Protein AF-A0A950C272-F1 (afdb_monomer_lite)

pLDDT: mean 71.96, std 10.34, range [39.56, 87.38]

Structure (mmCIF, N/CA/C/O backbone):
data_AF-A0A950C272-F1
#
_entry.id   AF-A0A950C272-F1
#
loop_
_atom_site.group_PDB
_atom_site.id
_atom_site.type_symbol
_atom_site.label_atom_id
_atom_site.label_alt_id
_atom_site.label_comp_id
_atom_site.label_asym_id
_atom_site.label_entity_id
_atom_site.label_seq_id
_atom_site.pdbx_PDB_ins_code
_atom_site.Cartn_x
_atom_site.Cartn_y
_atom_site.Cartn_z
_atom_site.occupancy
_atom_site.B_iso_or_equiv
_atom_site.auth_seq_id
_atom_site.auth_comp_id
_atom_site.auth_asym_id
_atom_site.auth_atom_id
_atom_site.pdbx_PDB_model_num
ATOM 1 N N . MET A 1 1 ? 32.698 -2.163 -38.361 1.00 44.94 1 MET A N 1
ATOM 2 C CA . MET A 1 1 ? 31.311 -2.621 -38.140 1.00 44.94 1 MET A CA 1
ATOM 3 C C . MET A 1 1 ? 30.846 -2.080 -36.789 1.00 44.94 1 MET A C 1
ATOM 5 O O . MET A 1 1 ? 30.899 -2.787 -35.793 1.00 44.94 1 MET A O 1
ATOM 9 N N . SER A 1 2 ? 30.526 -0.787 -36.718 1.00 51.31 2 SER A N 1
ATOM 10 C CA . SER A 1 2 ? 29.994 -0.140 -35.513 1.00 51.31 2 SER A CA 1
ATOM 11 C C . SER A 1 2 ? 28.521 -0.514 -35.365 1.00 51.31 2 SER A C 1
ATOM 13 O O . SER A 1 2 ? 27.752 -0.389 -36.316 1.00 51.31 2 SER A O 1
ATOM 15 N N . LEU A 1 3 ? 28.141 -1.034 -34.198 1.00 58.88 3 LEU A N 1
ATOM 16 C CA . LEU A 1 3 ? 26.753 -1.381 -33.906 1.00 58.88 3 LEU A CA 1
ATOM 17 C C . LEU A 1 3 ? 25.891 -0.104 -33.992 1.00 58.88 3 LEU A C 1
ATOM 19 O O . LEU A 1 3 ? 26.299 0.922 -33.445 1.00 58.88 3 LEU A O 1
ATOM 23 N N . PRO A 1 4 ? 24.745 -0.128 -34.695 1.00 56.34 4 PRO A N 1
ATOM 24 C CA . PRO A 1 4 ? 23.876 1.034 -34.822 1.00 56.34 4 PRO A CA 1
ATOM 25 C C . PRO A 1 4 ? 23.353 1.488 -33.453 1.00 56.34 4 PRO A C 1
ATOM 27 O O . PRO A 1 4 ? 23.155 0.680 -32.550 1.00 56.34 4 PRO A O 1
ATOM 30 N N . ASP A 1 5 ? 23.134 2.795 -33.354 1.00 62.25 5 ASP A N 1
ATOM 31 C CA . ASP A 1 5 ? 22.818 3.658 -32.206 1.00 62.25 5 ASP A CA 1
ATOM 32 C C . ASP A 1 5 ? 21.558 3.248 -31.390 1.00 62.25 5 ASP A C 1
ATOM 34 O O . ASP A 1 5 ? 20.553 3.966 -31.306 1.00 62.25 5 ASP A O 1
ATOM 38 N N . SER A 1 6 ? 21.570 2.039 -30.816 1.00 59.59 6 SER A N 1
ATOM 39 C CA . SER A 1 6 ? 20.431 1.404 -30.138 1.00 59.59 6 SER A CA 1
ATOM 40 C C . SER A 1 6 ? 20.021 2.096 -28.836 1.00 59.59 6 SER A C 1
ATOM 42 O O . SER A 1 6 ? 18.883 1.933 -28.395 1.00 59.59 6 SER A O 1
ATOM 44 N N . SER A 1 7 ? 20.912 2.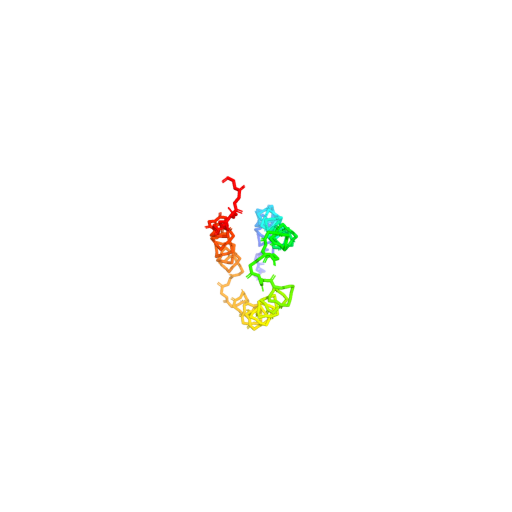885 -28.232 1.00 62.31 7 SER A N 1
ATOM 45 C CA . SER A 1 7 ? 20.633 3.712 -27.049 1.00 62.31 7 SER A CA 1
ATOM 46 C C . SER A 1 7 ? 19.512 4.721 -27.329 1.00 62.31 7 SER A C 1
ATOM 48 O O . SER A 1 7 ? 18.519 4.753 -26.606 1.00 62.31 7 SER A O 1
ATOM 50 N N . SER A 1 8 ? 19.577 5.442 -28.455 1.00 76.81 8 SER A N 1
ATOM 51 C CA . SER A 1 8 ? 18.622 6.512 -28.784 1.00 76.81 8 SER A CA 1
ATOM 52 C C . SER A 1 8 ? 17.172 6.029 -28.953 1.00 76.81 8 SER A C 1
ATOM 54 O O . SER A 1 8 ? 16.225 6.702 -28.541 1.00 76.81 8 SER A O 1
ATOM 56 N N . ALA A 1 9 ? 16.965 4.855 -29.557 1.00 76.50 9 ALA A N 1
ATOM 57 C CA . ALA A 1 9 ? 15.633 4.296 -29.776 1.00 76.50 9 ALA A CA 1
ATOM 58 C C . ALA A 1 9 ? 15.030 3.723 -28.486 1.00 76.50 9 ALA A C 1
ATOM 60 O O . ALA A 1 9 ? 13.838 3.917 -28.228 1.00 76.50 9 ALA A O 1
ATOM 61 N N . LEU A 1 10 ? 15.852 3.071 -27.660 1.00 79.31 10 LEU A N 1
ATOM 62 C CA . LEU A 1 10 ? 15.446 2.545 -26.358 1.00 79.31 10 LEU A CA 1
ATOM 63 C C . LEU A 1 10 ? 15.103 3.668 -25.375 1.00 79.31 10 LEU A C 1
ATOM 65 O O . LEU A 1 10 ? 14.099 3.566 -24.670 1.00 79.31 10 LEU A O 1
ATOM 69 N N . ASP A 1 11 ? 15.862 4.762 -25.368 1.00 78.50 11 ASP A N 1
ATOM 70 C CA . ASP A 1 11 ? 15.616 5.897 -24.474 1.00 78.50 11 ASP A CA 1
ATOM 71 C C . ASP A 1 11 ? 14.327 6.645 -24.835 1.00 78.50 11 ASP A C 1
ATOM 73 O O . ASP A 1 11 ? 13.528 6.975 -23.954 1.00 78.50 11 ASP A O 1
ATOM 77 N N . ARG A 1 12 ? 14.033 6.805 -26.134 1.00 76.31 12 ARG A N 1
ATOM 78 C CA . ARG A 1 12 ? 12.735 7.328 -26.597 1.00 76.31 12 ARG A CA 1
ATOM 79 C C . ARG A 1 12 ? 11.573 6.419 -26.193 1.00 76.31 12 ARG A C 1
ATOM 81 O O . ARG A 1 12 ? 10.539 6.914 -25.744 1.00 76.31 12 ARG A O 1
ATOM 88 N N . ALA A 1 13 ? 11.732 5.100 -26.322 1.00 76.50 13 ALA A N 1
ATOM 89 C CA . ALA A 1 13 ? 10.711 4.136 -25.914 1.00 76.50 13 ALA A CA 1
ATOM 90 C C . ALA A 1 13 ? 10.476 4.155 -24.393 1.00 76.50 13 ALA A C 1
ATOM 92 O O . ALA A 1 13 ? 9.325 4.147 -23.951 1.00 76.50 13 ALA A O 1
ATOM 93 N N . ARG A 1 14 ? 11.546 4.254 -23.592 1.00 77.19 14 ARG A N 1
ATOM 94 C CA . ARG A 1 14 ? 11.482 4.402 -22.130 1.00 77.19 14 ARG A CA 1
ATOM 95 C C . ARG A 1 14 ? 10.799 5.696 -21.719 1.00 77.19 14 ARG A C 1
ATOM 97 O O . ARG A 1 14 ? 9.891 5.642 -20.900 1.00 77.19 14 ARG A O 1
ATOM 104 N N . SER A 1 15 ? 11.178 6.830 -22.306 1.00 77.06 15 SER A N 1
ATOM 105 C CA . SER A 1 15 ? 10.572 8.129 -21.998 1.00 77.06 15 SER A CA 1
ATOM 106 C C . SER A 1 15 ? 9.082 8.138 -22.352 1.00 77.06 15 SER A C 1
ATOM 108 O O . SER A 1 15 ? 8.244 8.505 -21.530 1.00 77.06 15 SER A O 1
ATOM 110 N N . LYS A 1 16 ? 8.713 7.593 -23.519 1.00 77.62 16 LYS A N 1
ATOM 111 C CA . LYS A 1 16 ? 7.306 7.442 -23.910 1.00 77.62 16 LYS A CA 1
ATOM 112 C C . LYS A 1 16 ? 6.534 6.556 -22.930 1.00 77.62 16 LYS A C 1
ATOM 114 O O . LYS A 1 16 ? 5.437 6.928 -22.524 1.00 77.62 16 LYS A O 1
ATOM 119 N N . ALA A 1 17 ? 7.098 5.420 -22.520 1.00 78.69 17 ALA A N 1
ATOM 120 C CA . ALA A 1 17 ? 6.487 4.558 -21.512 1.00 78.69 17 ALA A CA 1
ATOM 121 C C . ALA A 1 17 ? 6.359 5.268 -20.155 1.00 78.69 17 ALA A C 1
ATOM 123 O O . ALA A 1 17 ? 5.312 5.175 -19.523 1.00 78.69 17 ALA A O 1
ATOM 124 N N . PHE A 1 18 ? 7.381 6.016 -19.740 1.00 77.19 18 PHE A N 1
ATOM 125 C CA . PHE A 1 18 ? 7.396 6.777 -18.495 1.00 77.19 18 PHE A CA 1
ATOM 126 C C . PHE A 1 18 ? 6.268 7.811 -18.464 1.00 77.19 18 PHE A C 1
ATOM 128 O O . PHE A 1 18 ? 5.485 7.817 -17.523 1.00 77.19 18 PHE A O 1
ATOM 135 N N . PHE A 1 19 ? 6.091 8.595 -19.530 1.00 80.75 19 PHE A N 1
ATOM 136 C CA . PHE A 1 19 ? 5.010 9.583 -19.621 1.00 80.75 19 PHE A CA 1
ATOM 137 C C . PHE A 1 19 ? 3.600 8.978 -19.652 1.00 80.75 19 PHE A C 1
ATOM 139 O O . PHE A 1 19 ? 2.656 9.649 -19.254 1.00 80.75 19 PHE A O 1
ATOM 146 N N . HIS A 1 20 ? 3.438 7.722 -20.080 1.00 79.69 20 HIS A N 1
ATOM 147 C CA . HIS A 1 20 ? 2.145 7.027 -20.001 1.00 79.69 20 HIS A CA 1
ATOM 148 C C . HIS A 1 20 ? 1.918 6.364 -18.634 1.00 79.69 20 HIS A C 1
ATOM 150 O O . HIS A 1 20 ? 0.784 6.268 -18.173 1.00 79.69 20 HIS A O 1
ATOM 156 N N . LEU A 1 21 ? 2.985 5.897 -17.979 1.00 80.75 21 LEU A N 1
ATOM 157 C CA . LEU A 1 21 ? 2.918 5.239 -16.674 1.00 80.75 21 LEU A CA 1
ATOM 158 C C . LEU A 1 21 ? 2.807 6.237 -15.524 1.00 80.75 21 LEU A C 1
ATOM 160 O O . LEU A 1 21 ? 2.140 5.942 -14.541 1.00 80.75 21 LEU A O 1
ATOM 164 N N . LEU A 1 22 ? 3.440 7.402 -15.638 1.00 82.88 22 LEU A N 1
ATOM 165 C CA . LEU A 1 22 ? 3.475 8.423 -14.597 1.00 82.88 22 LEU A CA 1
ATOM 166 C C . LEU A 1 22 ? 2.079 8.927 -14.186 1.00 82.88 22 LEU A C 1
ATOM 168 O O . LEU A 1 22 ? 1.798 8.897 -12.989 1.00 82.88 22 LEU A O 1
ATOM 172 N N . PRO A 1 23 ? 1.175 9.332 -15.106 1.00 82.81 23 PRO A N 1
ATOM 173 C CA . PRO A 1 23 ? -0.168 9.751 -14.714 1.00 82.81 23 PRO A CA 1
ATOM 174 C C . PRO A 1 23 ? -0.958 8.595 -14.097 1.00 82.81 23 PRO A C 1
ATOM 176 O O . PRO A 1 23 ? -1.634 8.795 -13.094 1.00 82.81 23 PRO A O 1
ATOM 179 N N . LEU A 1 24 ? -0.819 7.376 -14.630 1.00 81.69 24 LEU A N 1
ATOM 180 C CA . LEU A 1 24 ? -1.440 6.188 -14.045 1.00 81.69 24 LEU A CA 1
ATOM 181 C C . LEU A 1 24 ? -0.967 5.996 -12.596 1.00 81.69 24 LEU A C 1
ATOM 183 O O . LEU A 1 24 ? -1.789 5.972 -11.692 1.00 81.69 24 LEU A O 1
ATOM 187 N N . LEU A 1 25 ? 0.347 5.937 -12.369 1.00 81.81 25 LEU A N 1
ATOM 188 C CA . LEU A 1 25 ? 0.963 5.788 -11.047 1.00 81.81 25 LEU A CA 1
ATOM 189 C C . LEU A 1 25 ? 0.537 6.895 -10.081 1.00 81.81 25 LEU A C 1
ATOM 191 O O . LEU A 1 25 ? 0.295 6.607 -8.914 1.00 81.81 25 LEU A O 1
ATOM 195 N N . PHE A 1 26 ? 0.406 8.132 -10.562 1.00 85.62 26 PHE A N 1
ATOM 196 C CA . PHE A 1 26 ? -0.089 9.250 -9.766 1.00 85.62 26 PHE A CA 1
ATOM 197 C C . PHE A 1 26 ? -1.527 9.013 -9.290 1.00 85.62 26 PHE A C 1
ATOM 199 O O . PHE A 1 26 ? -1.788 9.078 -8.092 1.00 85.62 26 PHE A O 1
ATOM 206 N N . PHE A 1 27 ? -2.451 8.663 -10.190 1.00 84.44 27 PHE A N 1
ATOM 207 C CA . PHE A 1 27 ? -3.828 8.339 -9.800 1.00 84.44 27 PHE A CA 1
ATOM 208 C C . PHE A 1 27 ? -3.890 7.133 -8.861 1.00 84.44 27 PHE A C 1
ATOM 210 O O . PHE A 1 27 ? -4.604 7.167 -7.861 1.00 84.44 27 PHE A O 1
ATOM 217 N N . CYS A 1 28 ? -3.104 6.091 -9.135 1.00 80.12 28 CYS A N 1
ATOM 218 C CA . CYS A 1 28 ? -2.993 4.928 -8.262 1.00 80.12 28 CYS A CA 1
ATOM 219 C C . CYS A 1 28 ? -2.523 5.317 -6.857 1.00 80.12 28 CYS A C 1
ATOM 221 O O . CYS A 1 28 ? -3.070 4.834 -5.868 1.00 80.12 28 CYS A O 1
ATOM 223 N N . TYR A 1 29 ? -1.535 6.208 -6.773 1.00 79.81 29 TYR A N 1
ATOM 224 C CA . TYR A 1 29 ? -1.014 6.719 -5.514 1.00 79.81 29 TYR A CA 1
ATOM 225 C C . TYR A 1 29 ? -2.064 7.533 -4.751 1.00 79.81 29 TYR A C 1
ATOM 227 O O . TYR A 1 29 ? -2.235 7.329 -3.552 1.00 79.81 29 TYR A O 1
ATOM 235 N N . VAL A 1 30 ? -2.818 8.396 -5.441 1.00 87.38 30 VAL A N 1
ATOM 236 C CA . VAL A 1 30 ? -3.926 9.153 -4.837 1.00 87.38 30 VAL A CA 1
ATOM 237 C C . VAL A 1 30 ? -4.984 8.209 -4.267 1.00 87.38 30 VAL A C 1
ATOM 239 O O . VAL A 1 30 ? -5.389 8.380 -3.122 1.00 87.38 30 VAL A O 1
ATOM 242 N N . ILE A 1 31 ? -5.392 7.180 -5.015 1.00 81.62 31 ILE A N 1
ATOM 243 C CA . ILE A 1 31 ? -6.371 6.187 -4.544 1.00 81.62 31 ILE A CA 1
ATOM 244 C C . ILE A 1 31 ? -5.843 5.436 -3.316 1.00 81.62 31 ILE A C 1
ATOM 246 O O . ILE A 1 31 ? -6.564 5.298 -2.333 1.00 81.62 31 ILE A O 1
ATOM 250 N N . ALA A 1 32 ? -4.581 4.997 -3.339 1.00 81.81 32 ALA A N 1
ATOM 251 C CA . ALA A 1 32 ? -3.959 4.328 -2.197 1.00 81.81 32 ALA A CA 1
ATOM 252 C C . ALA A 1 32 ? -3.884 5.241 -0.959 1.00 81.81 32 ALA A C 1
ATOM 254 O O . ALA A 1 32 ? -4.054 4.786 0.171 1.00 81.81 32 ALA A O 1
ATOM 255 N N . TYR A 1 33 ? -3.660 6.540 -1.164 1.00 80.38 33 TYR A N 1
ATOM 256 C CA . TYR A 1 33 ? -3.679 7.519 -0.085 1.00 80.38 33 TYR A CA 1
ATOM 257 C C . TYR A 1 33 ? -5.088 7.704 0.494 1.00 80.38 33 TYR A C 1
ATOM 259 O O . TYR A 1 33 ? -5.249 7.708 1.713 1.00 80.38 33 TYR A O 1
ATOM 267 N N . VAL A 1 34 ? -6.113 7.795 -0.360 1.00 84.25 34 VAL A N 1
ATOM 268 C CA . VAL A 1 34 ? -7.521 7.868 0.066 1.00 84.25 34 VAL A CA 1
ATOM 269 C C . VAL A 1 34 ? -7.913 6.633 0.874 1.00 84.25 34 VAL A C 1
ATOM 271 O O . VAL A 1 34 ? -8.501 6.777 1.940 1.00 84.25 34 VAL A O 1
ATOM 274 N N . ASP A 1 35 ? -7.540 5.436 0.427 1.00 81.00 35 ASP A N 1
ATOM 275 C CA . ASP A 1 35 ? -7.817 4.189 1.147 1.00 81.00 35 ASP A CA 1
ATOM 276 C C . ASP A 1 35 ? -7.200 4.182 2.559 1.00 81.00 35 ASP A C 1
ATOM 278 O O . ASP A 1 35 ? -7.878 3.910 3.553 1.00 81.00 35 ASP A O 1
ATOM 282 N N . ARG A 1 36 ? -5.943 4.626 2.682 1.00 77.69 36 ARG A N 1
ATOM 283 C CA . ARG A 1 36 ? -5.268 4.769 3.982 1.00 77.69 36 ARG A CA 1
ATOM 284 C C . ARG A 1 36 ? -5.997 5.737 4.918 1.00 77.69 36 ARG A C 1
ATOM 286 O O . ARG A 1 36 ? -6.080 5.503 6.127 1.00 77.69 36 ARG A O 1
ATOM 293 N N . VAL A 1 37 ? -6.502 6.838 4.369 1.00 81.44 37 VAL A N 1
ATOM 294 C CA . VAL A 1 37 ? -7.245 7.847 5.127 1.00 81.44 37 VAL A CA 1
ATOM 295 C C . VAL A 1 37 ? -8.647 7.340 5.494 1.00 81.44 37 VAL A C 1
ATOM 297 O O . VAL A 1 37 ? -9.099 7.588 6.611 1.00 81.44 37 VAL A O 1
ATOM 300 N N . ASN A 1 38 ? -9.295 6.547 4.637 1.00 80.81 38 ASN A N 1
ATOM 301 C CA . ASN A 1 38 ? -10.593 5.929 4.921 1.00 80.81 38 ASN A CA 1
ATOM 302 C C . ASN A 1 38 ? -10.550 5.037 6.167 1.00 80.81 38 ASN A C 1
ATOM 304 O O . ASN A 1 38 ? -11.454 5.121 6.993 1.00 80.81 38 ASN A O 1
ATOM 308 N N . VAL A 1 39 ? -9.486 4.249 6.368 1.00 74.00 39 VAL A N 1
ATOM 309 C CA . VAL A 1 39 ? -9.314 3.437 7.593 1.00 74.00 39 VAL A CA 1
ATOM 310 C C . VAL A 1 39 ? -9.235 4.316 8.850 1.00 74.00 39 VAL A C 1
ATOM 312 O O . VAL A 1 39 ? -9.753 3.954 9.907 1.00 74.00 39 VAL A O 1
ATOM 315 N N . SER A 1 40 ? -8.631 5.501 8.736 1.00 72.62 40 SER A N 1
ATOM 316 C CA . SER A 1 40 ? -8.530 6.460 9.844 1.00 72.62 40 SER A CA 1
ATOM 317 C C . SER A 1 40 ? -9.867 7.154 10.134 1.00 72.62 40 SER A C 1
ATOM 319 O O . SER A 1 40 ? -10.216 7.333 11.298 1.00 72.62 40 SER A O 1
ATOM 321 N N . PHE A 1 41 ? -10.654 7.484 9.104 1.00 71.81 41 PHE A N 1
ATOM 322 C CA . PHE A 1 41 ? -12.022 7.991 9.271 1.00 71.81 41 PHE A CA 1
ATOM 323 C C . PHE A 1 41 ? -12.984 6.935 9.815 1.00 71.81 41 PHE A C 1
ATOM 325 O O . PHE A 1 41 ? -13.838 7.266 10.638 1.00 71.81 41 PHE A O 1
ATOM 332 N N . ALA A 1 42 ? -12.839 5.676 9.394 1.00 70.31 42 ALA A N 1
ATOM 333 C CA . ALA A 1 42 ? -13.614 4.564 9.927 1.00 70.31 42 ALA A CA 1
ATOM 334 C C . ALA A 1 42 ? -13.383 4.430 11.435 1.00 70.31 42 ALA A C 1
ATOM 336 O O . ALA A 1 42 ? -14.354 4.340 12.172 1.00 70.31 42 ALA A O 1
ATOM 337 N N . LYS A 1 43 ? -12.132 4.535 11.912 1.00 65.81 43 LYS A N 1
ATOM 338 C CA . LYS A 1 43 ? -11.819 4.543 13.351 1.00 65.81 43 LYS A CA 1
ATOM 339 C C . LYS A 1 43 ? -12.619 5.604 14.117 1.00 65.81 43 LYS A C 1
ATOM 341 O O . LYS A 1 43 ? -13.207 5.284 15.141 1.00 65.81 43 LYS A O 1
ATOM 346 N N . LEU A 1 44 ? -12.631 6.844 13.623 1.00 67.62 44 LEU A N 1
ATOM 347 C CA . LEU A 1 44 ? -13.267 7.974 14.309 1.00 67.62 44 LEU A CA 1
ATOM 348 C C . LEU A 1 44 ? -14.794 7.844 14.349 1.00 67.62 44 LEU A C 1
ATOM 350 O O . LEU A 1 44 ? -15.381 7.995 15.412 1.00 67.62 44 LEU A O 1
ATOM 354 N N . ASN A 1 45 ? -15.424 7.514 13.218 1.00 64.56 45 ASN A N 1
ATOM 355 C CA . ASN A 1 45 ? -16.885 7.403 13.142 1.00 64.56 45 ASN A CA 1
ATOM 356 C C . ASN A 1 45 ? -17.411 6.119 13.809 1.00 64.56 45 ASN A C 1
ATOM 358 O O . ASN A 1 45 ? -18.454 6.137 14.449 1.00 64.56 45 ASN A O 1
ATOM 362 N N . MET A 1 46 ? -16.689 4.997 13.695 1.00 62.34 46 MET A N 1
ATOM 363 C CA . MET A 1 46 ? -17.109 3.725 14.292 1.00 62.34 46 MET A CA 1
ATOM 364 C C . MET A 1 46 ? -16.857 3.663 15.800 1.00 62.34 46 MET A C 1
ATOM 366 O O . MET A 1 46 ? -17.551 2.914 16.477 1.00 62.34 46 MET A O 1
ATOM 370 N N . GLN A 1 47 ? -15.893 4.411 16.349 1.00 61.94 47 GLN A N 1
ATOM 371 C CA . GLN A 1 47 ? -15.642 4.406 17.796 1.00 61.94 47 GLN A CA 1
ATOM 372 C C . GLN A 1 47 ? -16.836 4.912 18.604 1.00 61.94 47 GLN A C 1
ATOM 374 O O . GLN A 1 47 ? -17.118 4.343 19.655 1.00 61.94 47 GLN A O 1
ATOM 379 N N . GLU A 1 48 ? -17.523 5.953 18.132 1.00 60.09 48 GLU A N 1
ATOM 380 C CA . GLU A 1 48 ? -18.667 6.530 18.844 1.00 60.09 48 GLU A CA 1
ATOM 381 C C . GLU A 1 48 ? -19.870 5.572 18.829 1.00 60.09 48 GLU A C 1
ATOM 383 O O . GLU A 1 48 ? -20.449 5.298 19.879 1.00 60.09 48 GLU A O 1
ATOM 388 N N . ASP A 1 49 ? -20.164 4.953 17.680 1.00 59.28 49 ASP A N 1
ATOM 389 C CA . ASP A 1 49 ? -21.292 4.022 17.530 1.00 59.28 49 ASP A CA 1
ATOM 390 C C . ASP A 1 49 ? -21.037 2.639 18.163 1.00 59.28 49 ASP A C 1
ATOM 392 O O . ASP A 1 49 ? -21.944 2.019 18.727 1.00 59.28 49 ASP A O 1
ATOM 396 N N . LEU A 1 50 ? -19.802 2.124 18.098 1.00 57.66 50 LEU A N 1
ATOM 397 C CA . LEU A 1 50 ? -19.455 0.796 18.616 1.00 57.66 50 LEU A CA 1
ATOM 398 C C . LEU A 1 50 ? -19.006 0.792 20.086 1.00 57.66 50 LEU A C 1
ATOM 400 O O . LEU A 1 50 ? -18.894 -0.292 20.672 1.00 57.66 50 LEU A O 1
ATOM 404 N N . ALA A 1 51 ? -18.835 1.961 20.717 1.00 56.69 51 ALA A N 1
ATOM 405 C CA . ALA A 1 51 ? -18.612 2.069 22.163 1.00 56.69 51 ALA A CA 1
ATOM 406 C C . ALA A 1 51 ? -19.726 1.374 22.970 1.00 56.69 51 ALA A C 1
ATOM 408 O O . ALA A 1 51 ? -19.459 0.766 24.007 1.00 56.69 51 ALA A O 1
ATOM 409 N N . HIS A 1 52 ? -20.959 1.376 22.454 1.00 55.28 52 HIS A N 1
ATOM 410 C CA . HIS A 1 52 ? -22.112 0.706 23.062 1.00 55.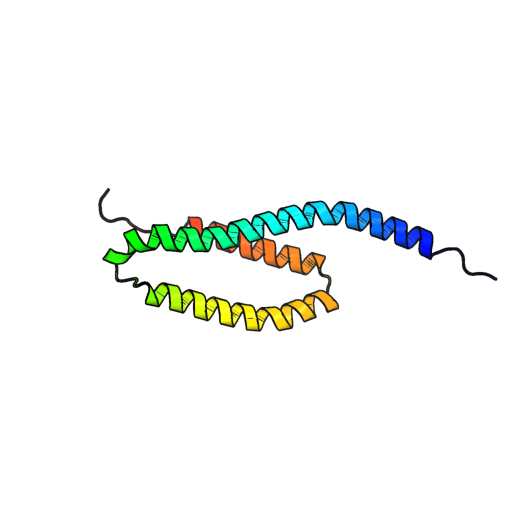28 52 HIS A CA 1
ATOM 411 C C . HIS A 1 52 ? -22.107 -0.829 22.900 1.00 55.28 52 HIS A C 1
ATOM 413 O O . HIS A 1 52 ? -22.774 -1.527 23.661 1.00 55.28 52 HIS A O 1
ATOM 419 N N . LEU A 1 53 ? -21.349 -1.366 21.937 1.00 56.75 53 LEU A N 1
ATOM 420 C CA . LEU A 1 53 ? -21.265 -2.796 21.596 1.00 56.75 53 LEU A CA 1
ATOM 421 C C . LEU A 1 53 ? -20.020 -3.492 22.186 1.00 56.75 53 LEU A C 1
ATOM 423 O O . LEU A 1 53 ? -19.802 -4.675 21.934 1.00 56.75 53 LEU A O 1
ATOM 427 N N . GLY A 1 54 ? -19.201 -2.783 22.975 1.00 54.50 54 GLY A N 1
ATOM 428 C CA . GLY A 1 54 ? -18.011 -3.343 23.634 1.00 54.50 54 GLY A CA 1
ATOM 429 C C . GLY A 1 54 ? -16.763 -3.439 22.745 1.00 54.50 54 GLY A C 1
ATOM 430 O O . GLY A 1 54 ? -15.750 -4.005 23.159 1.00 54.50 54 GLY A O 1
ATOM 431 N N . PHE A 1 55 ? -16.795 -2.860 21.544 1.00 57.53 55 PHE A N 1
ATOM 432 C CA . PHE A 1 55 ? -15.623 -2.710 20.677 1.00 57.53 55 PHE A CA 1
ATOM 433 C C . PHE A 1 55 ? -14.745 -1.569 21.213 1.00 57.53 55 PHE A C 1
ATOM 435 O O . PHE A 1 55 ? -14.819 -0.420 20.788 1.00 57.53 55 PHE A O 1
ATOM 442 N N . SER A 1 56 ? -13.935 -1.894 22.219 1.00 63.88 56 SER A N 1
ATOM 443 C CA . SER A 1 56 ? -12.965 -0.982 22.830 1.00 63.88 56 SER A CA 1
ATOM 444 C C . SER A 1 56 ? -11.857 -0.590 21.837 1.00 63.88 56 SER A C 1
ATOM 446 O O . SER A 1 56 ? -11.519 -1.366 20.939 1.00 63.88 56 SER A O 1
ATOM 448 N N . GLU A 1 57 ? -11.227 0.576 22.035 1.00 66.69 57 GLU A N 1
ATOM 449 C CA . GLU A 1 57 ? -10.038 1.027 21.283 1.00 66.69 57 GLU A CA 1
ATOM 450 C C . GLU A 1 57 ? -8.948 -0.049 21.168 1.00 66.69 57 GLU A C 1
ATOM 452 O O . GLU A 1 57 ? -8.230 -0.120 20.167 1.00 66.69 57 GLU A O 1
ATOM 457 N N . SER A 1 58 ? -8.857 -0.921 22.175 1.00 69.44 58 SER A N 1
ATOM 458 C CA . SER A 1 58 ? -7.930 -2.049 22.215 1.00 69.44 58 SER A CA 1
ATOM 459 C C . SER A 1 58 ? -8.168 -3.070 21.097 1.00 69.44 58 SER A C 1
ATOM 461 O O . SER A 1 58 ? -7.200 -3.555 20.514 1.00 69.44 58 SER A O 1
ATOM 463 N N . ALA A 1 59 ? -9.420 -3.361 20.732 1.00 73.31 59 ALA A N 1
ATOM 464 C CA . ALA A 1 59 ? -9.754 -4.303 19.662 1.00 73.31 59 ALA A CA 1
ATOM 465 C C . ALA A 1 59 ? -9.393 -3.740 18.279 1.00 73.31 59 ALA A C 1
ATOM 467 O O . ALA A 1 59 ? -8.833 -4.450 17.441 1.00 73.31 59 ALA A O 1
ATOM 468 N N . PHE A 1 60 ? -9.642 -2.444 18.061 1.00 72.44 60 PHE A N 1
ATOM 469 C CA . PHE A 1 60 ? -9.230 -1.757 16.837 1.00 72.44 60 PHE A CA 1
ATOM 470 C C . PHE A 1 60 ? -7.699 -1.702 16.719 1.00 72.44 60 PHE A C 1
ATOM 472 O O . PHE A 1 60 ? -7.139 -2.018 15.669 1.00 72.44 60 PHE A O 1
ATOM 479 N N . GLY A 1 61 ? -7.005 -1.368 17.814 1.00 75.38 61 GLY A N 1
ATOM 480 C CA . GLY A 1 61 ? -5.542 -1.384 17.881 1.00 75.38 61 GLY A CA 1
ATOM 481 C C . GLY 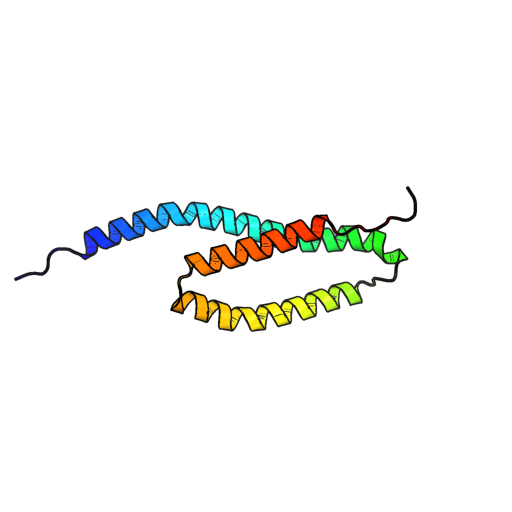A 1 61 ? -4.951 -2.774 17.629 1.00 75.38 61 GLY A C 1
ATOM 482 O O . GLY A 1 61 ? -3.967 -2.904 16.903 1.00 75.38 61 GLY A O 1
ATOM 483 N N . PHE A 1 62 ? -5.586 -3.824 18.153 1.00 81.75 62 PHE A N 1
ATOM 484 C CA . PHE A 1 62 ? -5.187 -5.210 17.916 1.00 81.75 62 PHE A CA 1
ATOM 485 C C . PHE A 1 62 ? -5.355 -5.619 16.443 1.00 81.75 62 PHE A C 1
ATOM 487 O O . PHE A 1 62 ? -4.435 -6.196 15.860 1.00 81.75 62 PHE A O 1
ATOM 494 N N . GLY A 1 63 ? -6.473 -5.251 15.804 1.00 79.06 63 GLY A N 1
ATOM 495 C CA . GLY A 1 63 ? -6.695 -5.477 14.371 1.00 79.06 63 GLY A CA 1
ATOM 496 C C . GLY A 1 63 ? -5.661 -4.765 13.491 1.00 79.06 63 GLY A C 1
ATOM 497 O O . GLY A 1 63 ? -5.081 -5.380 12.595 1.00 79.06 63 GLY A O 1
ATOM 498 N N . MET A 1 64 ? -5.351 -3.501 13.801 1.00 78.50 64 MET A N 1
ATOM 499 C CA . MET A 1 64 ? -4.281 -2.745 13.136 1.00 78.50 64 MET A CA 1
ATOM 500 C C . MET A 1 64 ? -2.903 -3.398 13.328 1.00 78.50 64 MET A C 1
ATOM 502 O O . MET A 1 64 ? -2.099 -3.420 12.397 1.00 78.50 64 MET A O 1
ATOM 506 N N . GLY A 1 65 ? -2.634 -3.972 14.505 1.00 81.88 65 GLY A N 1
ATOM 507 C CA . GLY A 1 65 ? -1.400 -4.706 14.791 1.00 81.88 65 GLY A CA 1
ATOM 508 C C . GLY A 1 65 ? -1.242 -5.973 13.945 1.00 81.88 65 GLY A C 1
ATOM 509 O O . GLY A 1 65 ? -0.184 -6.190 13.355 1.00 81.88 65 GLY A O 1
ATOM 510 N N . ILE A 1 66 ? -2.301 -6.779 13.814 1.00 85.38 66 ILE A N 1
ATOM 511 C CA . ILE A 1 66 ? -2.297 -7.966 12.941 1.00 85.38 66 ILE A CA 1
ATOM 512 C C . ILE A 1 66 ? -2.128 -7.558 11.474 1.00 85.38 66 ILE A C 1
ATOM 514 O O . ILE A 1 66 ? -1.325 -8.161 10.759 1.00 85.38 66 ILE A O 1
ATOM 518 N N . PHE A 1 67 ? -2.841 -6.517 11.033 1.00 80.50 67 PHE A N 1
ATOM 519 C CA . PHE A 1 67 ? -2.710 -5.979 9.681 1.00 80.50 67 PHE A CA 1
ATOM 520 C C . PHE A 1 67 ? -1.267 -5.546 9.382 1.00 80.50 67 PHE A C 1
ATOM 522 O O . PHE A 1 67 ? -0.729 -5.888 8.330 1.00 80.50 67 PHE A O 1
ATOM 529 N N . PHE A 1 68 ? -0.610 -4.862 10.321 1.00 80.12 68 PHE A N 1
ATOM 530 C CA . PHE A 1 68 ? 0.778 -4.424 10.175 1.00 80.12 68 PHE A CA 1
ATOM 531 C C . PHE A 1 68 ? 1.756 -5.599 10.038 1.00 80.12 68 PHE A C 1
ATOM 533 O O . PHE A 1 68 ? 2.607 -5.593 9.150 1.00 80.12 68 PHE A O 1
ATOM 540 N N . ILE A 1 69 ? 1.608 -6.640 10.864 1.00 83.12 69 ILE A N 1
ATOM 541 C CA . ILE A 1 69 ? 2.443 -7.850 10.780 1.00 83.12 69 ILE A CA 1
ATOM 542 C C . ILE A 1 69 ? 2.228 -8.567 9.440 1.00 83.12 69 ILE A C 1
ATOM 544 O O . ILE A 1 69 ? 3.196 -8.960 8.787 1.00 83.12 69 ILE A O 1
ATOM 548 N N . GLY A 1 70 ? 0.973 -8.712 9.005 1.00 80.81 70 GLY A N 1
ATOM 549 C CA . GLY A 1 70 ? 0.642 -9.304 7.709 1.00 80.81 70 GLY A CA 1
ATOM 550 C C . GLY A 1 70 ? 1.215 -8.502 6.540 1.00 80.81 70 GLY A C 1
ATOM 551 O O . GLY A 1 70 ? 1.778 -9.084 5.616 1.00 80.81 70 GLY A O 1
ATOM 552 N N . TYR A 1 71 ? 1.136 -7.171 6.607 1.00 79.00 71 TYR A N 1
ATOM 553 C CA . TYR A 1 71 ? 1.722 -6.281 5.610 1.00 79.00 71 TYR A CA 1
ATOM 554 C C . TYR A 1 71 ? 3.243 -6.459 5.530 1.00 79.00 71 TYR A C 1
ATOM 556 O O . TYR A 1 71 ? 3.751 -6.714 4.444 1.00 79.00 71 TYR A O 1
ATOM 564 N N . LEU A 1 72 ? 3.959 -6.443 6.660 1.00 80.81 72 LEU A N 1
ATOM 565 C CA . LEU A 1 72 ? 5.414 -6.647 6.697 1.00 80.81 72 LEU A CA 1
ATOM 566 C C . LEU A 1 72 ? 5.840 -7.998 6.107 1.00 80.81 72 LEU A C 1
ATOM 568 O O . LEU A 1 72 ? 6.781 -8.072 5.315 1.00 80.81 72 LEU A O 1
ATOM 572 N N . LEU A 1 73 ? 5.134 -9.072 6.470 1.00 82.19 73 LEU A N 1
ATOM 573 C CA . LEU A 1 73 ? 5.420 -10.412 5.956 1.00 82.19 73 LEU A CA 1
ATOM 574 C C . LEU A 1 73 ? 5.161 -10.533 4.454 1.00 82.19 73 LEU A C 1
ATOM 576 O O . LEU A 1 73 ? 5.826 -11.329 3.799 1.00 82.19 73 LEU A O 1
ATOM 580 N N . LEU A 1 74 ? 4.211 -9.771 3.909 1.00 77.19 74 LEU A N 1
ATOM 581 C CA . LEU A 1 74 ? 3.874 -9.766 2.485 1.00 77.19 74 LEU A CA 1
ATOM 582 C C . LEU A 1 74 ? 4.690 -8.743 1.676 1.00 77.19 74 LEU A C 1
ATOM 584 O O . LEU A 1 74 ? 4.837 -8.908 0.465 1.00 77.19 74 LEU A O 1
ATOM 588 N N . GLU A 1 75 ? 5.260 -7.724 2.318 1.00 73.06 75 GLU A N 1
ATOM 589 C CA . GLU A 1 75 ? 6.049 -6.669 1.676 1.00 73.06 75 GLU A CA 1
ATOM 590 C C . GLU A 1 75 ? 7.386 -7.201 1.143 1.00 73.06 75 GLU A C 1
ATOM 592 O O . GLU A 1 75 ? 7.744 -6.915 -0.002 1.00 73.06 75 GLU A O 1
ATOM 597 N N . ILE A 1 76 ? 8.071 -8.056 1.912 1.00 74.94 76 ILE A N 1
ATOM 598 C CA . ILE A 1 76 ? 9.345 -8.692 1.528 1.00 74.94 76 ILE A CA 1
ATOM 599 C C . ILE A 1 76 ? 9.187 -9.636 0.3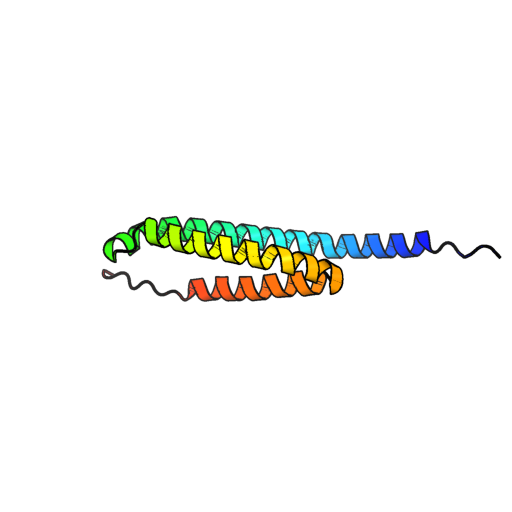12 1.00 74.94 76 ILE A C 1
ATOM 601 O O . ILE A 1 76 ? 9.878 -9.451 -0.692 1.00 74.94 76 ILE A O 1
ATOM 605 N N . PRO A 1 77 ? 8.282 -10.637 0.315 1.00 72.38 77 PRO A N 1
ATOM 606 C CA . PRO A 1 77 ? 8.059 -11.471 -0.864 1.00 72.38 77 PRO A CA 1
ATOM 607 C C . PRO A 1 77 ? 7.421 -10.677 -2.012 1.00 72.38 77 PRO A C 1
ATOM 609 O O . PRO A 1 77 ? 7.691 -10.971 -3.175 1.00 72.38 77 PRO A O 1
ATOM 612 N N . GLY A 1 78 ? 6.614 -9.653 -1.713 1.00 68.19 78 GLY A N 1
ATOM 613 C CA . GLY A 1 78 ? 5.991 -8.786 -2.709 1.00 68.19 78 GLY A CA 1
ATOM 614 C C . GLY A 1 78 ? 7.008 -7.977 -3.513 1.00 68.19 78 GLY A C 1
ATOM 615 O O . GLY A 1 78 ? 6.913 -7.928 -4.739 1.00 68.19 78 GLY A O 1
ATOM 616 N N . THR A 1 79 ? 8.020 -7.403 -2.858 1.00 70.12 79 THR A N 1
ATOM 617 C CA . THR A 1 79 ? 9.113 -6.687 -3.543 1.00 70.12 79 THR A CA 1
ATOM 618 C C . THR A 1 79 ? 9.955 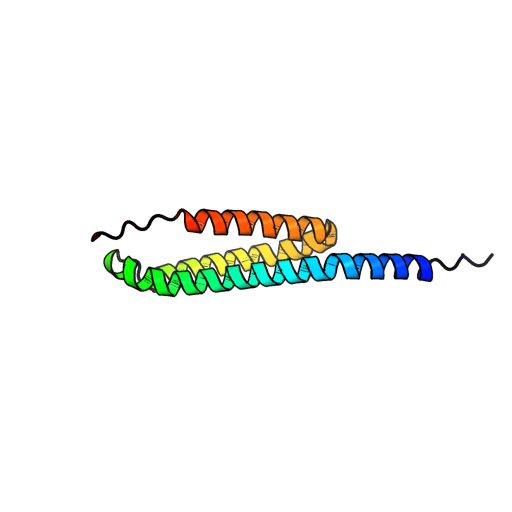-7.625 -4.409 1.00 70.12 79 THR A C 1
ATOM 620 O O . THR A 1 79 ? 10.260 -7.285 -5.553 1.00 70.12 79 THR A O 1
ATOM 623 N N . LEU A 1 80 ? 10.224 -8.847 -3.942 1.00 69.44 80 LEU A N 1
ATOM 624 C CA . LEU A 1 80 ? 10.911 -9.871 -4.740 1.00 69.44 80 LEU A CA 1
ATOM 625 C C . LEU A 1 80 ? 10.085 -10.340 -5.953 1.00 69.44 80 LEU A C 1
ATOM 627 O O . LEU A 1 80 ? 10.638 -10.605 -7.024 1.00 69.44 80 LEU A O 1
ATOM 631 N N . LEU A 1 81 ? 8.755 -10.433 -5.824 1.00 68.12 81 LEU A N 1
ATOM 632 C CA . LEU A 1 81 ? 7.868 -10.775 -6.942 1.00 68.12 81 LEU A CA 1
ATOM 633 C C . LEU A 1 81 ? 7.813 -9.668 -8.003 1.00 68.12 81 LEU A C 1
ATOM 635 O O . LEU A 1 81 ? 7.746 -9.971 -9.197 1.00 68.12 81 LEU A O 1
ATOM 639 N N . VAL A 1 82 ? 7.853 -8.399 -7.587 1.00 69.00 82 VAL A N 1
ATOM 640 C CA . VAL A 1 82 ? 7.899 -7.237 -8.491 1.00 69.00 82 VAL A CA 1
ATOM 641 C C . VAL A 1 82 ? 9.143 -7.277 -9.372 1.00 69.00 82 VAL A C 1
ATOM 643 O O . VAL A 1 82 ? 9.034 -7.075 -10.586 1.00 69.00 82 VAL A O 1
ATOM 646 N N . GLU A 1 83 ? 10.294 -7.575 -8.769 1.00 67.19 83 GLU A N 1
ATOM 647 C CA . GLU A 1 83 ? 11.581 -7.657 -9.458 1.00 67.19 83 GLU A CA 1
ATOM 648 C C . GLU A 1 83 ? 11.620 -8.825 -10.457 1.00 67.19 83 GLU A C 1
ATOM 650 O O . GLU A 1 83 ? 12.097 -8.667 -11.580 1.00 67.19 83 GLU A O 1
ATOM 655 N N . LYS A 1 84 ? 11.042 -9.982 -10.098 1.00 64.62 84 LYS A N 1
ATOM 656 C CA . LYS A 1 84 ? 11.056 -11.182 -10.952 1.00 64.62 84 LYS A CA 1
ATOM 657 C C . LYS A 1 84 ? 9.979 -11.232 -12.037 1.00 64.62 84 LYS A C 1
ATOM 659 O O . LYS A 1 84 ? 10.217 -11.848 -13.073 1.00 64.62 84 LYS A O 1
ATOM 664 N N . TRP A 1 85 ? 8.785 -10.670 -11.819 1.00 60.28 85 TRP A N 1
ATOM 665 C CA . TRP A 1 85 ? 7.600 -11.032 -12.623 1.00 60.28 85 TRP A CA 1
ATOM 666 C C . TRP A 1 85 ? 6.872 -9.873 -13.318 1.00 60.28 85 TRP A C 1
ATOM 668 O O . TRP A 1 85 ? 5.946 -10.124 -14.092 1.00 60.28 85 TRP A O 1
ATOM 678 N N . SER A 1 86 ? 7.346 -8.633 -13.132 1.00 66.50 86 SER A N 1
ATOM 679 C CA . SER A 1 86 ? 6.829 -7.360 -13.672 1.00 66.50 86 SER A CA 1
ATOM 680 C C . SER A 1 86 ? 6.008 -6.543 -12.670 1.00 66.50 86 SER A C 1
ATOM 682 O O . SER A 1 86 ? 4.870 -6.878 -12.332 1.00 66.50 86 SER A O 1
ATOM 684 N N . ALA A 1 87 ? 6.548 -5.369 -12.325 1.00 68.75 87 ALA A N 1
ATOM 685 C CA . ALA A 1 87 ? 5.904 -4.341 -11.507 1.00 68.75 87 ALA A CA 1
ATOM 686 C C . ALA A 1 87 ? 4.483 -3.987 -11.969 1.00 68.75 87 ALA A C 1
ATOM 688 O O . ALA A 1 87 ? 3.592 -3.800 -11.146 1.00 68.75 87 ALA A O 1
ATOM 689 N N . ARG A 1 88 ? 4.237 -3.959 -13.286 1.00 67.69 88 ARG A N 1
ATOM 690 C CA . ARG A 1 88 ? 2.926 -3.594 -13.845 1.00 67.69 88 ARG A CA 1
ATOM 691 C C . ARG A 1 88 ? 1.820 -4.541 -13.381 1.00 67.69 88 ARG A C 1
ATOM 693 O O . ARG A 1 88 ? 0.777 -4.084 -12.930 1.00 67.69 88 ARG A O 1
ATOM 700 N N . LYS A 1 89 ? 2.041 -5.855 -13.495 1.00 71.00 89 LYS A N 1
ATOM 701 C CA . LYS A 1 89 ? 1.027 -6.861 -13.138 1.00 71.00 89 LYS A CA 1
ATOM 702 C C . LYS A 1 89 ? 0.785 -6.894 -11.632 1.00 71.00 89 LYS A C 1
ATOM 704 O O . LYS A 1 89 ? -0.350 -7.088 -11.205 1.00 71.00 89 LYS A O 1
ATOM 709 N N . TRP A 1 90 ? 1.836 -6.676 -10.844 1.00 75.88 90 TRP A N 1
ATOM 710 C CA . TRP A 1 90 ? 1.747 -6.668 -9.388 1.00 75.88 90 TRP A CA 1
ATOM 711 C C . TRP A 1 90 ? 0.977 -5.456 -8.857 1.00 75.88 90 TRP A C 1
ATOM 713 O O . TRP A 1 90 ? 0.044 -5.626 -8.076 1.00 75.88 90 TRP A O 1
ATOM 723 N N . ILE A 1 91 ? 1.282 -4.255 -9.363 1.00 71.38 91 ILE A N 1
ATOM 724 C CA . ILE A 1 91 ? 0.566 -3.023 -8.998 1.00 71.38 91 ILE A CA 1
ATOM 725 C C . ILE A 1 91 ? -0.923 -3.151 -9.336 1.00 71.38 91 ILE A C 1
ATOM 727 O O . ILE A 1 91 ? -1.766 -2.889 -8.483 1.00 71.38 91 ILE A O 1
ATOM 731 N N . SER A 1 92 ? -1.267 -3.635 -10.536 1.00 74.44 92 SER A N 1
ATOM 732 C CA . SER A 1 92 ? -2.672 -3.853 -10.905 1.00 74.44 92 SER A CA 1
ATOM 733 C C . SER A 1 92 ? -3.376 -4.870 -9.999 1.00 74.44 92 SER A C 1
ATOM 735 O O . SER A 1 92 ? -4.528 -4.654 -9.635 1.00 74.44 92 SER A O 1
ATOM 737 N N . ARG A 1 93 ? -2.705 -5.961 -9.601 1.00 80.56 93 ARG A N 1
ATOM 738 C CA . ARG A 1 93 ? -3.276 -6.962 -8.682 1.00 80.56 93 ARG A CA 1
ATOM 739 C C . ARG A 1 93 ? -3.574 -6.370 -7.310 1.00 80.56 93 ARG A C 1
ATOM 741 O O . ARG A 1 93 ? -4.685 -6.564 -6.832 1.00 80.56 93 ARG A O 1
ATOM 748 N N . ILE A 1 94 ? -2.620 -5.635 -6.735 1.00 78.19 94 ILE A N 1
ATOM 749 C CA . ILE A 1 94 ? -2.780 -4.959 -5.441 1.00 78.19 94 ILE A CA 1
ATOM 750 C C . ILE A 1 94 ? -3.949 -3.980 -5.511 1.00 78.19 94 ILE A C 1
ATOM 752 O O . ILE A 1 94 ? -4.834 -4.033 -4.667 1.00 78.19 94 ILE A O 1
ATOM 756 N N . MET A 1 95 ? -4.009 -3.138 -6.540 1.00 73.69 95 MET A N 1
ATOM 757 C CA . MET A 1 95 ? -5.094 -2.165 -6.669 1.00 73.69 95 MET A CA 1
ATOM 758 C C . MET A 1 95 ? -6.475 -2.802 -6.785 1.00 73.69 95 MET A C 1
ATOM 760 O O . MET A 1 95 ? -7.422 -2.304 -6.187 1.00 73.69 95 MET A O 1
ATOM 764 N N . ILE A 1 96 ? -6.600 -3.899 -7.535 1.00 79.38 96 ILE A N 1
ATOM 765 C CA . ILE A 1 96 ? -7.876 -4.606 -7.672 1.00 79.38 96 ILE A CA 1
ATOM 766 C C . ILE A 1 96 ? -8.262 -5.264 -6.346 1.00 79.38 96 ILE A C 1
ATOM 768 O O . ILE A 1 96 ? -9.398 -5.108 -5.909 1.00 79.38 96 ILE A O 1
ATOM 772 N N . SER A 1 97 ? -7.339 -5.971 -5.682 1.00 80.00 97 SER A N 1
ATOM 773 C CA . SER A 1 97 ? -7.643 -6.618 -4.401 1.00 80.00 97 SER A CA 1
ATOM 774 C C . SER A 1 97 ? -8.012 -5.599 -3.326 1.00 80.00 97 SER A C 1
ATOM 776 O O . SER A 1 97 ? -8.991 -5.797 -2.616 1.00 80.00 97 SER A O 1
ATOM 778 N N . TRP A 1 98 ? -7.274 -4.491 -3.251 1.00 79.75 98 TRP A N 1
ATOM 779 C CA . TRP A 1 98 ? -7.543 -3.415 -2.302 1.00 79.75 98 TRP A CA 1
ATOM 780 C C . TRP A 1 98 ? -8.849 -2.687 -2.612 1.00 79.75 98 TRP A C 1
ATOM 782 O O . TRP A 1 98 ? -9.651 -2.486 -1.709 1.00 79.75 98 TRP A O 1
ATOM 792 N N . GLY A 1 99 ? -9.125 -2.383 -3.883 1.00 78.62 99 GLY A N 1
ATOM 793 C CA . GLY A 1 99 ? -10.386 -1.762 -4.290 1.00 78.62 99 GLY A CA 1
ATOM 794 C C . GLY A 1 99 ? -11.609 -2.628 -3.976 1.00 78.62 99 GLY A C 1
ATOM 795 O O . GLY A 1 99 ? -12.628 -2.107 -3.533 1.00 78.62 99 GLY A O 1
ATOM 796 N N . ILE A 1 100 ? -11.504 -3.952 -4.146 1.00 82.81 100 ILE A N 1
ATOM 797 C CA . ILE A 1 100 ? -12.573 -4.888 -3.768 1.00 82.81 100 ILE A CA 1
ATOM 798 C C . ILE A 1 100 ? -12.780 -4.881 -2.252 1.00 82.81 100 ILE A C 1
ATOM 800 O O . ILE A 1 100 ? -13.917 -4.756 -1.808 1.00 82.81 100 ILE A O 1
ATOM 804 N N . ILE A 1 101 ? -11.706 -4.978 -1.462 1.00 81.88 101 ILE A N 1
ATOM 805 C CA . ILE A 1 101 ? -11.796 -4.956 0.005 1.00 81.88 101 ILE A CA 1
ATOM 806 C C . ILE A 1 101 ? -12.414 -3.635 0.485 1.00 81.88 101 ILE A C 1
ATOM 808 O O . ILE A 1 101 ? -13.344 -3.661 1.285 1.00 81.88 101 ILE A O 1
ATOM 812 N N . ALA A 1 102 ? -11.981 -2.494 -0.057 1.00 76.56 102 ALA A N 1
ATOM 813 C CA . ALA A 1 102 ? -12.538 -1.182 0.267 1.00 76.56 102 ALA A CA 1
ATOM 814 C C . ALA A 1 102 ? -14.033 -1.074 -0.084 1.00 76.56 102 ALA A C 1
ATOM 816 O O . ALA A 1 102 ? -14.824 -0.577 0.718 1.00 76.56 102 ALA A O 1
ATOM 817 N N . ALA A 1 103 ? -14.443 -1.589 -1.249 1.00 80.44 103 ALA A N 1
ATOM 818 C CA . ALA A 1 103 ? -15.850 -1.645 -1.637 1.00 80.44 103 ALA A CA 1
ATOM 819 C C . ALA A 1 103 ? -16.666 -2.560 -0.709 1.00 80.44 103 ALA A C 1
ATOM 821 O O . ALA A 1 103 ? -17.791 -2.222 -0.355 1.00 80.44 103 ALA A O 1
ATOM 822 N N . MET A 1 104 ? -16.099 -3.688 -0.268 1.00 80.50 104 MET A N 1
ATOM 823 C CA . MET A 1 104 ? -16.731 -4.577 0.712 1.00 80.50 104 MET A CA 1
ATOM 824 C C . MET A 1 104 ? -16.907 -3.903 2.077 1.00 80.50 104 MET A C 1
ATOM 826 O O . MET A 1 104 ? -17.923 -4.137 2.727 1.00 80.50 104 MET A O 1
ATOM 830 N N . THR A 1 105 ? -15.986 -3.026 2.491 1.00 73.25 105 THR A N 1
ATOM 831 C CA . THR A 1 105 ? -16.125 -2.242 3.729 1.00 73.25 105 THR A CA 1
ATOM 832 C C . THR A 1 105 ? -17.368 -1.344 3.704 1.00 73.25 105 THR A C 1
ATOM 834 O O . THR A 1 105 ? -17.993 -1.152 4.741 1.00 73.25 105 THR A O 1
ATOM 837 N N . ALA A 1 106 ? -17.806 -0.863 2.533 1.00 72.88 106 ALA A N 1
ATOM 838 C CA . ALA A 1 106 ? -19.049 -0.092 2.409 1.00 72.88 106 ALA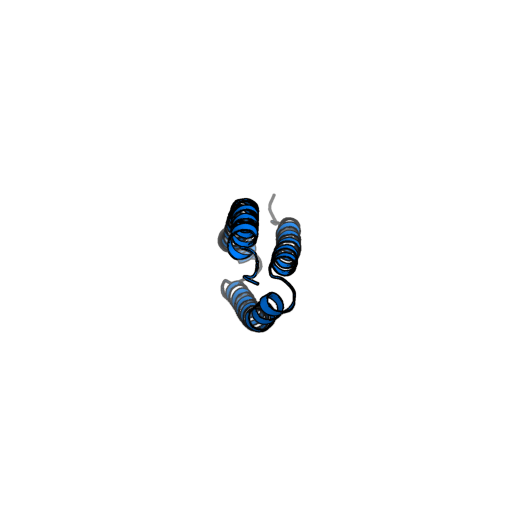 A CA 1
ATOM 839 C C . ALA A 1 106 ? -20.321 -0.922 2.688 1.00 72.88 106 ALA A C 1
ATOM 841 O O . ALA A 1 106 ? -21.354 -0.360 3.041 1.00 72.88 106 ALA A O 1
ATOM 842 N N . PHE A 1 107 ? -20.252 -2.251 2.561 1.00 75.62 107 PHE A N 1
ATOM 843 C CA . PHE A 1 107 ? -21.354 -3.169 2.880 1.00 75.62 107 PHE A CA 1
ATOM 844 C C . PHE A 1 107 ? -21.354 -3.629 4.343 1.00 75.62 107 PHE A C 1
ATOM 846 O O . PHE A 1 107 ? -22.194 -4.444 4.734 1.00 75.62 107 PHE A O 1
ATOM 853 N N . VAL A 1 108 ? -20.428 -3.132 5.167 1.00 73.56 108 VAL A N 1
ATOM 854 C CA . VAL A 1 108 ? -20.433 -3.405 6.604 1.00 73.56 108 VAL A CA 1
ATOM 855 C C . VAL A 1 108 ? -21.622 -2.676 7.226 1.00 73.56 108 VAL A C 1
ATOM 857 O O . VAL A 1 108 ? -21.585 -1.481 7.506 1.00 73.56 108 VAL A O 1
ATOM 860 N N . HIS A 1 109 ? -22.703 -3.420 7.439 1.00 58.50 109 HIS A N 1
ATOM 861 C CA . HIS A 1 109 ? -23.867 -2.941 8.166 1.00 58.50 109 HIS A CA 1
ATOM 862 C C . HIS A 1 109 ? -23.572 -2.903 9.666 1.00 58.50 109 HIS A C 1
ATOM 864 O O . HIS A 1 109 ? -23.553 -3.938 10.333 1.00 58.50 109 HIS A O 1
ATOM 870 N N . TYR A 1 110 ? -23.419 -1.700 10.212 1.00 55.78 110 TYR A N 1
ATOM 871 C CA . TYR A 1 110 ? -23.621 -1.461 11.633 1.00 55.78 110 TYR A CA 1
ATOM 872 C C . TYR A 1 110 ? -25.111 -1.160 11.833 1.00 55.78 110 TYR A C 1
ATOM 874 O O . TYR A 1 110 ? -25.652 -0.177 11.329 1.00 55.78 110 TYR A O 1
ATOM 882 N N . ARG A 1 111 ? -25.834 -2.065 12.498 1.00 47.97 111 ARG A N 1
ATOM 883 C CA . ARG A 1 111 ? -27.211 -1.788 12.915 1.00 47.97 111 ARG A CA 1
ATOM 884 C C . ARG A 1 111 ? -27.122 -0.807 14.078 1.00 47.97 111 ARG A C 1
ATOM 886 O O . ARG A 1 111 ? -26.907 -1.246 15.200 1.00 47.97 111 ARG A O 1
ATOM 893 N N . VAL A 1 112 ? -27.272 0.488 13.804 1.00 50.72 112 VAL A N 1
ATOM 894 C CA . VAL A 1 112 ? -27.515 1.497 14.844 1.00 50.72 112 VAL A CA 1
ATOM 895 C C . VAL A 1 112 ? -28.849 1.134 15.505 1.00 50.72 112 VAL A C 1
ATOM 897 O O . VAL A 1 112 ? -29.884 1.169 14.831 1.00 50.72 112 VAL A O 1
ATOM 900 N N . PRO A 1 113 ? -28.886 0.706 16.777 1.00 39.56 113 PRO A N 1
ATOM 901 C CA . PRO A 1 113 ? -30.143 0.520 17.478 1.00 39.56 113 PRO A CA 1
ATOM 902 C C . PRO A 1 113 ? -30.623 1.916 17.892 1.00 39.56 113 PRO A C 1
ATOM 904 O O . PRO A 1 113 ? -30.123 2.456 18.873 1.00 39.56 113 PRO A O 1
ATOM 907 N N . GLY A 1 114 ? -31.549 2.518 17.138 1.00 54.91 114 GLY A N 1
ATOM 908 C CA . GLY A 1 114 ? -32.165 3.789 17.552 1.00 54.91 114 GLY A CA 1
ATOM 909 C C . GLY A 1 114 ? -32.591 4.787 16.473 1.00 54.91 114 GLY A C 1
ATOM 910 O O . GLY A 1 114 ? -32.867 5.925 16.841 1.00 54.91 114 GLY A O 1
ATOM 911 N N . ALA A 1 115 ? -32.660 4.406 15.192 1.00 42.84 115 ALA A N 1
ATOM 912 C CA . ALA A 1 115 ? -33.515 5.125 14.237 1.00 42.84 115 ALA A CA 1
ATOM 913 C C . ALA A 1 115 ? -34.964 4.632 14.348 1.00 42.84 115 ALA A C 1
ATOM 915 O O . ALA A 1 115 ? -35.141 3.395 14.482 1.00 42.84 115 ALA A O 1
#

Radius of gyration: 21.49 Å; chains: 1; bounding box: 65×21×62 Å

Sequence (115 aa):
MSLPDSSSALDRARSKAFFHLLPLLFFCYVIAYVDRVNVSFAKLNMQEDLAHLGFSESAFGFGMGIFFIGYLLLEIPGTLLVEKWSARKWISRIMISWGIIAAMTAFVHYRVPGA

Secondary structure (DSSP, 8-state):
-PPP-HHHHHHHHHHHHHHHHHHHHHHHHHHHHHHHHHHHHHHHHHHHHHGGGT--HHHHHHHHHHHHHHHHHHHHHHHHHHHHH-HHHHHHHHHHHHHHHHHHHTT-----TT-

Foldseek 3Di:
DDDPPVVVVVVVVVVVVCVVVVVVVVVLVVVVVVLVVVLVVCCVVVCVQCVVVPCDPVVSVVVVVVVVVVCVVCVVVLVVCCVVPNVVVSSVVVSVVSVVVSVVVVVPDDPRPDD